Protein AF-A0A958Y5N1-F1 (afdb_monomer_lite)

Radius of gyration: 23.82 Å; chains: 1; bounding box: 57×28×79 Å

Sequence (155 aa):
MRNLILTVAVVGALLGLAAVQYHFLRIAIQLEKVRFDKEARQALQAVVEQVEHDPVLGQQLSLLQGLRTGAPANPANDRALALADTVTRLIDNTLAAEGLSLNYAFAIKEGLLLYPVVSGPGFRPEEEEAYRTYVQLLQGQLRKDCNCDLFFYLQ

Secondary structure (DSSP, 8-state):
-HHHHHHHHHHHHHHHHHHHHHHHHHHHHHHHHHHHHHHHHHHHHHHHHHHHH-HHHHHHHHHHHHHHTT--SSSHHHHHHHHHHHHHHHHHHHHHHTT----EEEEEEETT-SSEEEE-TT--GGGGGGGGGGEEE--SHHHHHH-EEEEEEE-

pLDDT: mean 73.51, std 11.76, range [41.97, 90.62]

Structure (mmCIF, N/CA/C/O backbone):
data_AF-A0A958Y5N1-F1
#
_entry.id   AF-A0A958Y5N1-F1
#
loop_
_atom_site.group_PDB
_atom_site.id
_atom_site.type_symbol
_atom_site.label_atom_id
_atom_site.label_alt_id
_atom_site.label_comp_id
_atom_site.label_asym_id
_atom_site.label_entity_id
_atom_site.label_seq_id
_atom_site.pdbx_PDB_ins_code
_atom_site.Cartn_x
_atom_site.Cartn_y
_atom_site.Cartn_z
_atom_site.occupancy
_atom_site.B_iso_or_equiv
_atom_site.auth_seq_id
_atom_site.auth_comp_id
_atom_site.auth_asym_id
_atom_site.auth_atom_id
_atom_site.pdbx_PDB_model_num
ATOM 1 N N . MET A 1 1 ? -41.059 7.141 49.039 1.00 60.81 1 MET A N 1
ATOM 2 C CA . MET A 1 1 ? -39.798 7.882 48.786 1.00 60.81 1 MET A CA 1
ATOM 3 C C . MET A 1 1 ? -38.554 6.990 48.814 1.00 60.81 1 MET A C 1
ATOM 5 O O . MET A 1 1 ? -37.774 7.072 47.878 1.00 60.81 1 MET A O 1
ATOM 9 N N . ARG A 1 2 ? -38.376 6.093 49.801 1.00 70.06 2 ARG A N 1
ATOM 10 C CA . ARG A 1 2 ? -37.165 5.247 49.944 1.00 70.06 2 ARG A CA 1
ATOM 11 C C . ARG A 1 2 ? -36.819 4.373 48.723 1.00 70.06 2 ARG A C 1
ATOM 13 O O . ARG A 1 2 ? -35.655 4.294 48.355 1.00 70.06 2 ARG A O 1
ATOM 20 N N . ASN A 1 3 ? -37.815 3.783 48.059 1.00 75.25 3 ASN A N 1
ATOM 21 C CA . ASN A 1 3 ? -37.568 2.954 46.871 1.00 75.25 3 ASN A CA 1
ATOM 22 C C . ASN A 1 3 ? -37.085 3.769 45.665 1.00 75.25 3 ASN A C 1
ATOM 24 O O . ASN A 1 3 ? -36.264 3.272 44.912 1.00 75.25 3 ASN A O 1
ATOM 28 N N . LEU A 1 4 ? -37.531 5.021 45.520 1.00 78.94 4 LEU A N 1
ATOM 29 C CA . LEU A 1 4 ? -37.208 5.872 44.371 1.00 78.94 4 LEU A CA 1
ATOM 30 C C . LEU A 1 4 ? -35.739 6.328 44.402 1.00 78.94 4 LEU A C 1
ATOM 32 O O . LEU A 1 4 ? -35.075 6.355 43.373 1.00 78.94 4 LEU A O 1
ATOM 36 N N . ILE A 1 5 ? -35.209 6.588 45.601 1.00 82.19 5 ILE A N 1
ATOM 37 C CA . ILE A 1 5 ? -33.790 6.914 45.822 1.00 82.19 5 ILE A CA 1
ATOM 38 C C . ILE A 1 5 ? -32.898 5.719 45.451 1.00 82.19 5 ILE A C 1
ATOM 40 O O . ILE A 1 5 ? -31.885 5.889 44.778 1.00 82.19 5 ILE A O 1
ATOM 44 N N . LEU A 1 6 ? -33.306 4.503 45.832 1.00 84.12 6 LEU A N 1
ATOM 45 C CA . LEU A 1 6 ? -32.617 3.266 45.454 1.00 84.12 6 LEU A CA 1
ATOM 46 C C . LEU A 1 6 ? -32.631 3.044 43.937 1.00 84.12 6 LEU A C 1
ATOM 48 O O . LEU A 1 6 ? -31.600 2.699 43.369 1.00 84.12 6 LEU A O 1
ATOM 52 N N . THR A 1 7 ? -33.761 3.286 43.264 1.00 85.88 7 THR A N 1
ATOM 53 C CA . THR A 1 7 ? -33.843 3.133 41.803 1.00 85.88 7 THR A CA 1
ATOM 54 C C . THR A 1 7 ? -32.927 4.120 41.084 1.00 85.88 7 THR A C 1
ATOM 56 O O . THR A 1 7 ? -32.190 3.721 40.188 1.00 85.88 7 THR A O 1
ATOM 59 N N . VAL A 1 8 ? -32.914 5.390 41.502 1.00 87.12 8 VAL A N 1
ATOM 60 C CA . VAL A 1 8 ? -32.043 6.419 40.908 1.00 87.12 8 VAL A CA 1
ATOM 61 C C . VAL A 1 8 ? -30.566 6.094 41.132 1.00 87.12 8 VAL A C 1
ATOM 63 O O . VAL A 1 8 ? -29.772 6.236 40.205 1.00 87.12 8 VAL A O 1
ATOM 66 N N . ALA A 1 9 ? -30.194 5.600 42.316 1.00 86.81 9 ALA A N 1
ATOM 67 C CA . ALA A 1 9 ? -28.820 5.188 42.600 1.00 86.81 9 ALA A CA 1
ATOM 68 C C . ALA A 1 9 ? -28.366 4.022 41.703 1.00 86.81 9 ALA A C 1
ATOM 70 O O . ALA A 1 9 ? -27.269 4.063 41.148 1.00 86.81 9 ALA A O 1
ATOM 71 N N . VAL A 1 10 ? -29.223 3.014 41.507 1.00 89.81 10 VAL A N 1
ATOM 72 C CA . VAL A 1 10 ? -28.926 1.864 40.636 1.00 89.81 10 VAL A CA 1
ATOM 73 C C . VAL A 1 10 ? -28.826 2.288 39.170 1.00 89.81 10 VAL A C 1
ATOM 75 O O . VAL A 1 10 ? -27.883 1.901 38.485 1.00 89.81 10 VAL A O 1
ATOM 78 N N . VAL A 1 11 ? -29.752 3.121 38.688 1.00 89.69 11 VAL A N 1
ATOM 79 C CA . VAL A 1 11 ? -29.721 3.634 37.308 1.00 89.69 11 VAL A CA 1
ATOM 80 C C . VAL A 1 11 ? -28.484 4.504 37.075 1.00 89.69 11 VAL A C 1
ATOM 82 O O . VAL A 1 11 ? -27.815 4.348 36.057 1.00 89.69 11 VAL A O 1
ATOM 85 N N . GLY A 1 12 ? -28.130 5.369 38.029 1.00 89.81 12 GLY A N 1
ATOM 86 C CA . GLY A 1 12 ? -26.915 6.182 37.959 1.00 89.81 12 GLY A CA 1
ATOM 87 C C . GLY A 1 12 ? -25.643 5.334 37.911 1.00 89.81 12 GLY A C 1
ATOM 88 O O . GLY A 1 12 ? -24.763 5.596 37.093 1.00 89.81 12 GLY A O 1
ATOM 89 N N . ALA A 1 13 ? -25.570 4.275 38.722 1.00 89.31 13 ALA A N 1
ATOM 90 C CA . ALA A 1 13 ? -24.449 3.337 38.699 1.00 89.31 13 ALA A CA 1
ATOM 91 C C . ALA A 1 13 ? -24.338 2.596 37.353 1.00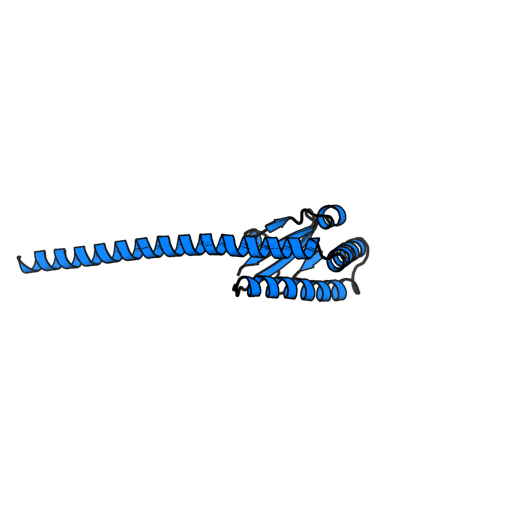 89.31 13 ALA A C 1
ATOM 93 O O . ALA A 1 13 ? -23.241 2.483 36.807 1.00 89.31 13 ALA A O 1
ATOM 94 N N . LEU A 1 14 ? -25.462 2.148 36.781 1.00 90.25 14 LEU A N 1
ATOM 95 C CA . LEU A 1 14 ? -25.494 1.488 35.470 1.00 90.25 14 LEU A CA 1
ATOM 96 C C . LEU A 1 14 ? -25.070 2.429 34.334 1.00 90.25 14 LEU A C 1
ATOM 98 O O . LEU A 1 14 ? -24.278 2.035 33.479 1.00 90.25 14 LEU A O 1
ATOM 102 N N . LEU A 1 15 ? -25.542 3.679 34.342 1.00 89.06 15 LEU A N 1
ATOM 103 C CA . LEU A 1 15 ? -25.142 4.692 33.359 1.00 89.06 15 LEU A CA 1
ATOM 104 C C . LEU A 1 15 ? -23.653 5.043 33.475 1.00 89.06 15 LEU A C 1
ATOM 106 O O . LEU A 1 15 ? -22.975 5.178 32.458 1.00 89.06 15 LEU A O 1
ATOM 110 N N . GLY A 1 16 ? -23.126 5.138 34.700 1.00 87.56 16 GLY A N 1
ATOM 111 C CA . GLY A 1 16 ? -21.696 5.333 34.939 1.00 87.56 16 GLY A CA 1
ATOM 112 C C . GLY A 1 16 ? -20.855 4.178 34.390 1.00 87.56 16 GLY A C 1
ATOM 113 O O . GLY A 1 16 ? -19.854 4.411 33.712 1.00 87.56 16 GLY A O 1
ATOM 114 N N . LEU A 1 17 ? -21.295 2.935 34.605 1.00 90.19 17 LEU A N 1
ATOM 115 C CA . LEU A 1 17 ? -20.624 1.751 34.068 1.00 90.19 17 LEU A CA 1
ATOM 116 C C . LEU A 1 17 ? -20.628 1.746 32.529 1.00 90.19 17 LEU A C 1
ATOM 118 O O . LEU A 1 17 ? -19.596 1.488 31.912 1.00 90.19 17 LEU A O 1
ATOM 122 N N . ALA A 1 18 ? -21.764 2.088 31.913 1.00 88.69 18 ALA A N 1
ATOM 123 C CA . ALA A 1 18 ? -21.894 2.189 30.461 1.00 88.69 18 ALA A CA 1
ATOM 124 C C . ALA A 1 18 ? -20.973 3.271 29.870 1.00 88.69 18 ALA A C 1
ATOM 126 O O . ALA A 1 18 ? -20.329 3.043 28.846 1.00 88.69 18 ALA A O 1
ATOM 127 N N . ALA A 1 19 ? -20.847 4.425 30.533 1.00 88.88 19 ALA A N 1
ATOM 128 C CA . ALA A 1 19 ? -19.945 5.493 30.104 1.00 88.88 19 ALA A CA 1
ATOM 129 C C . ALA A 1 19 ? -18.470 5.056 30.138 1.00 88.88 19 ALA A C 1
ATOM 131 O O . ALA A 1 19 ? -17.715 5.344 29.207 1.00 88.88 19 ALA A O 1
ATOM 132 N N . VAL A 1 20 ? -18.067 4.318 31.177 1.00 88.88 20 VAL A N 1
ATOM 133 C CA . VAL A 1 20 ? -16.708 3.769 31.295 1.00 88.88 20 VAL A CA 1
ATOM 134 C C . VAL A 1 20 ? -16.441 2.730 30.204 1.00 88.88 20 VAL A C 1
ATOM 136 O O . VAL A 1 20 ? -15.417 2.811 29.527 1.00 88.88 20 VAL A O 1
ATOM 139 N N . GLN A 1 21 ? -17.374 1.802 29.971 1.00 87.88 21 GLN A N 1
ATOM 140 C CA . GLN A 1 21 ? -17.262 0.814 28.891 1.00 87.88 21 GLN A CA 1
ATOM 141 C C . GLN A 1 21 ? -17.142 1.481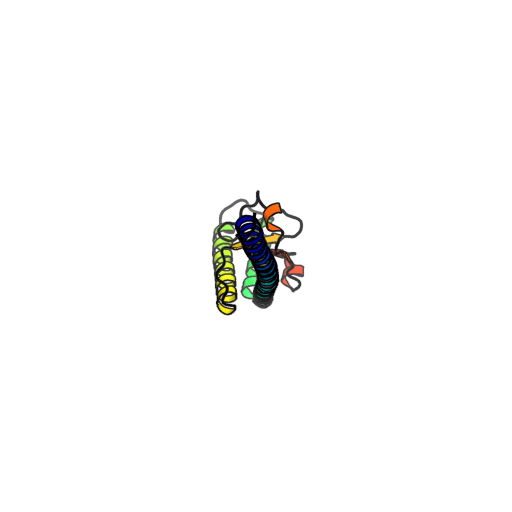 27.515 1.00 87.88 21 GLN A C 1
ATOM 143 O O . GLN A 1 21 ? -16.279 1.107 26.722 1.00 87.88 21 GLN A O 1
ATOM 148 N N . TYR A 1 22 ? -17.945 2.517 27.253 1.00 90.62 22 TYR A N 1
ATOM 149 C CA . TYR A 1 22 ? -17.864 3.296 26.019 1.00 90.62 22 TYR A CA 1
ATOM 150 C C . TYR A 1 22 ? -16.505 3.989 25.857 1.00 90.62 22 TYR A C 1
ATOM 152 O O . TYR A 1 22 ? -15.931 4.004 24.766 1.00 90.62 22 TYR A O 1
ATOM 160 N N . HIS A 1 23 ? -15.957 4.539 26.942 1.00 87.06 23 HIS A N 1
ATOM 161 C CA . HIS A 1 23 ? -14.654 5.193 26.908 1.00 87.06 23 HIS A CA 1
ATOM 162 C C . HIS A 1 23 ? -13.522 4.208 26.586 1.00 87.06 23 HIS A C 1
ATOM 164 O O . HIS A 1 23 ? -12.698 4.490 25.715 1.00 87.06 23 HIS A O 1
ATOM 170 N N . PHE A 1 24 ? -13.524 3.031 27.218 1.00 89.38 24 PHE A N 1
ATOM 171 C CA . PHE A 1 24 ? -12.555 1.975 26.919 1.00 89.38 24 PHE A CA 1
ATOM 172 C C . PHE A 1 24 ? -12.670 1.469 25.483 1.00 89.38 24 PHE A C 1
ATOM 174 O O . PHE A 1 24 ? -11.646 1.327 24.819 1.00 89.38 24 PHE A O 1
ATOM 181 N N . LEU A 1 25 ? -13.891 1.268 24.977 1.00 86.19 25 LEU A N 1
ATOM 182 C CA . LEU A 1 25 ? -14.114 0.870 23.587 1.00 86.19 25 LEU A CA 1
ATOM 183 C C . LEU A 1 25 ? -13.511 1.892 22.616 1.00 86.19 25 LEU A C 1
ATOM 185 O O . LEU A 1 25 ? -12.813 1.527 21.674 1.00 86.19 25 LEU A O 1
ATOM 189 N N . ARG A 1 26 ? -13.724 3.185 22.875 1.00 87.19 26 ARG A N 1
ATOM 190 C CA . ARG A 1 26 ? -13.180 4.255 22.035 1.00 87.19 26 ARG A CA 1
ATOM 191 C C . ARG A 1 26 ? -11.651 4.261 22.026 1.00 87.19 26 ARG A C 1
ATOM 193 O O . ARG A 1 26 ? -11.061 4.423 20.961 1.00 87.19 26 ARG A O 1
ATOM 200 N N . ILE A 1 27 ? -11.018 4.090 23.187 1.00 84.31 27 ILE A N 1
ATOM 201 C CA . ILE A 1 27 ? -9.553 4.027 23.294 1.00 84.31 27 ILE A CA 1
ATOM 202 C C . ILE A 1 27 ? -9.015 2.781 22.582 1.00 84.31 27 ILE A C 1
ATOM 204 O O . ILE A 1 27 ? -8.043 2.886 21.838 1.00 84.31 27 ILE A O 1
ATOM 208 N N . ALA A 1 28 ? -9.659 1.625 22.764 1.00 78.31 28 ALA A N 1
ATOM 209 C CA . ALA A 1 28 ? -9.270 0.379 22.111 1.00 78.31 28 ALA A CA 1
ATOM 210 C C . ALA A 1 28 ? -9.306 0.509 20.581 1.00 78.31 28 ALA A C 1
ATOM 212 O O . ALA A 1 28 ? -8.307 0.219 19.932 1.00 78.31 28 ALA A O 1
ATOM 213 N N . ILE A 1 29 ? -10.393 1.057 20.024 1.00 80.00 29 ILE A N 1
ATOM 214 C CA . ILE A 1 29 ? -10.524 1.308 18.578 1.00 80.00 29 ILE A CA 1
ATOM 215 C C . ILE A 1 29 ? -9.425 2.253 18.077 1.00 80.00 29 ILE A C 1
ATOM 217 O O . ILE A 1 29 ? -8.854 2.044 17.009 1.00 80.00 29 ILE A O 1
ATOM 221 N N . GLN A 1 30 ? -9.109 3.309 18.833 1.00 81.00 30 GLN A N 1
ATOM 222 C CA . GLN A 1 30 ? -8.048 4.240 18.446 1.00 81.00 30 GLN A CA 1
ATOM 223 C C . GLN A 1 30 ? -6.671 3.570 18.442 1.00 81.00 30 GLN A C 1
ATOM 225 O O . GLN A 1 30 ? -5.906 3.772 17.504 1.00 81.00 30 GLN A O 1
ATOM 230 N N . LEU A 1 31 ? -6.362 2.770 19.463 1.00 81.38 31 LEU A N 1
ATOM 231 C CA . LEU A 1 31 ? -5.100 2.035 19.553 1.00 81.38 31 LEU A CA 1
ATOM 232 C C . LEU A 1 31 ? -4.965 0.994 18.443 1.00 81.38 31 LEU A C 1
ATOM 234 O O . LEU A 1 31 ? -3.903 0.893 17.833 1.00 81.38 31 LEU A O 1
ATOM 238 N N . GLU A 1 32 ? -6.037 0.257 18.163 1.00 78.75 32 GLU A N 1
ATOM 239 C CA . GLU A 1 32 ? -6.087 -0.722 17.080 1.00 78.75 32 GLU A CA 1
ATOM 240 C C . GLU A 1 32 ? -5.870 -0.049 15.726 1.00 78.75 32 GLU A C 1
ATOM 242 O O . GLU A 1 32 ? -5.031 -0.501 14.953 1.00 78.75 32 GLU A O 1
ATOM 247 N N . LYS A 1 33 ? -6.504 1.107 15.491 1.00 80.31 33 LYS A N 1
ATOM 248 C CA . LYS A 1 33 ? -6.268 1.906 14.286 1.00 80.31 33 LYS A CA 1
ATOM 249 C C . LYS A 1 33 ? -4.810 2.348 14.156 1.00 80.31 33 LYS A C 1
ATOM 251 O O . LYS A 1 33 ? -4.231 2.197 13.089 1.00 80.31 33 LYS A O 1
ATOM 256 N N . VAL A 1 34 ? -4.198 2.875 15.220 1.00 79.69 34 VAL A N 1
ATOM 257 C CA . VAL A 1 34 ? -2.789 3.312 15.170 1.00 79.69 34 VAL A CA 1
ATOM 258 C C . VAL A 1 34 ? -1.850 2.136 14.907 1.00 79.69 34 VAL A C 1
ATOM 260 O O . VAL A 1 34 ? -0.887 2.267 14.151 1.00 79.69 34 VAL A O 1
ATOM 263 N N . ARG A 1 35 ? -2.117 0.987 15.532 1.00 82.75 35 ARG A N 1
ATOM 264 C CA . ARG A 1 35 ? -1.345 -0.234 15.308 1.00 82.75 35 ARG A CA 1
ATOM 265 C C . ARG A 1 35 ? -1.469 -0.697 13.857 1.00 82.75 35 ARG A C 1
ATOM 267 O O . ARG A 1 35 ? -0.448 -0.920 13.217 1.00 82.75 35 ARG A O 1
ATOM 274 N N . PHE A 1 36 ? -2.692 -0.759 13.347 1.00 79.75 36 PHE A N 1
ATOM 275 C CA . PHE A 1 36 ? -2.980 -1.124 11.969 1.00 79.75 36 PHE A CA 1
ATOM 276 C C . PHE A 1 36 ? -2.309 -0.174 10.968 1.00 79.75 36 PHE A C 1
ATOM 278 O O . PHE A 1 36 ? -1.634 -0.620 10.047 1.00 79.75 36 PHE A O 1
ATOM 285 N N . ASP A 1 37 ? -2.401 1.141 11.194 1.00 77.88 37 ASP A N 1
ATOM 286 C CA . ASP A 1 37 ? -1.750 2.156 10.357 1.00 77.88 37 ASP A CA 1
ATOM 287 C C . ASP A 1 37 ? -0.230 1.962 10.302 1.00 77.88 37 ASP A C 1
ATOM 289 O O . ASP A 1 37 ? 0.400 2.212 9.272 1.00 77.88 37 ASP A O 1
ATOM 293 N N . LYS A 1 38 ? 0.374 1.530 11.412 1.00 81.38 38 LYS A N 1
ATOM 294 C CA . LYS A 1 38 ? 1.803 1.235 11.475 1.00 81.38 38 LYS A CA 1
ATOM 295 C C . LYS A 1 38 ? 2.148 -0.031 10.691 1.00 81.38 38 LYS A C 1
ATOM 297 O O . LYS A 1 38 ? 3.081 0.017 9.895 1.00 81.38 38 LYS A O 1
ATOM 302 N N . GLU A 1 39 ? 1.408 -1.117 10.898 1.00 80.81 39 GLU A N 1
ATOM 303 C CA . GLU A 1 39 ? 1.610 -2.398 10.204 1.00 80.81 39 GLU A CA 1
ATOM 304 C C . GLU A 1 39 ? 1.429 -2.225 8.682 1.00 80.81 39 GLU A C 1
ATOM 306 O O . GLU A 1 39 ? 2.299 -2.615 7.907 1.00 80.81 39 GLU A O 1
ATOM 311 N N . ALA A 1 40 ? 0.389 -1.506 8.245 1.00 77.62 40 ALA A N 1
ATOM 312 C CA . ALA A 1 40 ? 0.151 -1.196 6.834 1.00 77.62 40 ALA A CA 1
ATOM 313 C C . ALA A 1 40 ? 1.288 -0.369 6.204 1.00 77.62 40 ALA A C 1
ATOM 315 O O . ALA A 1 40 ? 1.723 -0.651 5.088 1.00 77.62 40 ALA A O 1
ATOM 316 N N . ARG A 1 41 ? 1.817 0.635 6.919 1.00 78.69 41 ARG A N 1
ATOM 317 C CA . ARG A 1 41 ? 2.970 1.426 6.445 1.00 78.69 41 ARG A CA 1
ATOM 318 C C . ARG A 1 41 ? 4.247 0.596 6.348 1.00 78.69 41 ARG A C 1
ATOM 320 O O . ARG A 1 41 ? 5.038 0.821 5.439 1.00 78.69 41 ARG A O 1
ATOM 327 N N . GLN A 1 42 ? 4.462 -0.335 7.274 1.00 83.12 42 GLN A N 1
ATOM 328 C CA . GLN A 1 42 ? 5.619 -1.232 7.240 1.00 83.12 42 GLN A CA 1
ATOM 329 C C . GLN A 1 42 ? 5.528 -2.205 6.063 1.00 83.12 42 GLN A C 1
ATOM 331 O O . GLN A 1 42 ? 6.499 -2.337 5.321 1.00 83.12 42 GLN A O 1
ATOM 336 N N . ALA A 1 43 ? 4.352 -2.793 5.835 1.00 79.44 43 ALA A N 1
ATOM 337 C CA . ALA A 1 43 ? 4.106 -3.639 4.674 1.00 79.44 43 ALA A CA 1
ATOM 338 C C . ALA A 1 43 ? 4.329 -2.872 3.360 1.00 79.44 43 ALA A C 1
ATOM 340 O O . ALA A 1 43 ? 5.006 -3.369 2.462 1.00 79.44 43 ALA A O 1
ATOM 341 N N . LEU A 1 44 ? 3.843 -1.628 3.265 1.00 78.31 44 LEU A N 1
ATOM 342 C CA . LEU A 1 44 ? 4.069 -0.782 2.091 1.00 78.31 44 LEU A CA 1
ATOM 343 C C . LEU A 1 44 ? 5.556 -0.496 1.864 1.00 78.31 44 LEU A C 1
ATOM 345 O O . LEU A 1 44 ? 6.039 -0.566 0.735 1.00 78.31 44 LEU A O 1
ATOM 349 N N . GLN A 1 45 ? 6.294 -0.223 2.936 1.00 81.12 45 GLN A N 1
ATOM 350 C CA . GLN A 1 45 ? 7.726 0.016 2.843 1.00 81.12 45 GLN A CA 1
ATOM 351 C C . GLN A 1 45 ? 8.481 -1.231 2.368 1.00 81.12 45 GLN A C 1
ATOM 353 O O . GLN A 1 45 ? 9.385 -1.102 1.547 1.00 81.12 45 GLN A O 1
ATOM 358 N N . ALA A 1 46 ? 8.079 -2.422 2.816 1.00 83.00 46 ALA A N 1
ATOM 359 C CA . ALA A 1 46 ? 8.646 -3.685 2.352 1.00 83.00 46 ALA A CA 1
ATOM 360 C C . ALA A 1 46 ? 8.335 -3.951 0.868 1.00 83.00 46 ALA A C 1
ATOM 362 O O . ALA A 1 46 ? 9.217 -4.380 0.126 1.00 83.00 46 ALA A O 1
ATOM 363 N N . VAL A 1 47 ? 7.115 -3.643 0.410 1.00 80.06 47 VAL A N 1
ATOM 364 C CA . VAL A 1 47 ? 6.744 -3.703 -1.017 1.00 80.06 47 VAL A CA 1
ATOM 365 C C . VAL A 1 47 ? 7.633 -2.772 -1.841 1.00 80.06 47 VAL A C 1
ATOM 367 O O . VAL A 1 47 ? 8.194 -3.192 -2.850 1.00 80.06 47 VAL A O 1
ATOM 370 N N . VAL A 1 48 ? 7.790 -1.520 -1.402 1.00 79.00 48 VAL A N 1
ATOM 371 C CA . VAL A 1 48 ? 8.660 -0.533 -2.059 1.00 79.00 48 VAL A CA 1
ATOM 372 C C . VAL A 1 48 ? 10.093 -1.046 -2.139 1.00 79.00 48 VAL A C 1
ATOM 374 O O . VAL A 1 48 ? 10.687 -1.030 -3.213 1.00 79.00 48 VAL A O 1
ATOM 377 N N . GLU A 1 49 ? 10.631 -1.555 -1.034 1.00 82.06 49 GLU A N 1
ATOM 378 C CA . GLU A 1 49 ? 11.991 -2.082 -0.987 1.00 82.06 49 GLU A CA 1
ATOM 379 C C . GLU A 1 49 ? 12.181 -3.254 -1.959 1.00 82.06 49 GLU A C 1
ATOM 381 O O . GLU A 1 49 ? 13.165 -3.276 -2.696 1.00 82.06 49 GLU A O 1
ATOM 386 N N . GLN A 1 50 ? 11.229 -4.188 -2.032 1.00 80.81 50 GLN A N 1
ATOM 387 C CA . GLN A 1 50 ? 11.291 -5.304 -2.980 1.00 80.81 50 GLN A CA 1
ATOM 388 C C . GLN A 1 50 ? 11.208 -4.837 -4.438 1.00 80.81 50 GLN A C 1
ATOM 390 O O . GLN A 1 50 ? 11.970 -5.318 -5.273 1.00 80.81 50 GLN A O 1
ATOM 395 N N . VAL A 1 51 ? 10.330 -3.877 -4.746 1.00 77.69 51 VAL A N 1
ATOM 396 C CA . VAL A 1 51 ? 10.206 -3.302 -6.097 1.00 77.69 51 VAL A CA 1
ATOM 397 C C . VAL A 1 51 ? 11.488 -2.570 -6.509 1.00 77.69 51 VAL A C 1
ATOM 399 O O . VAL A 1 51 ? 11.886 -2.643 -7.668 1.00 77.69 51 VAL A O 1
ATOM 402 N N . GLU A 1 52 ? 12.158 -1.889 -5.579 1.00 75.25 52 GLU A N 1
ATOM 403 C CA . GLU A 1 52 ? 13.415 -1.181 -5.850 1.00 75.25 52 GLU A CA 1
ATOM 404 C C . GLU A 1 52 ? 14.629 -2.096 -5.995 1.00 75.25 52 GLU A C 1
ATOM 406 O O . GLU A 1 52 ? 15.545 -1.772 -6.754 1.00 75.25 52 GLU A O 1
ATOM 411 N N . HIS A 1 53 ? 14.652 -3.216 -5.273 1.00 80.31 53 HIS A N 1
ATOM 412 C CA . HIS A 1 53 ? 15.753 -4.176 -5.324 1.00 80.31 53 HIS A CA 1
ATOM 413 C C . HIS A 1 53 ? 15.601 -5.212 -6.443 1.00 80.31 53 HIS A C 1
ATOM 415 O O . HIS A 1 53 ? 16.578 -5.893 -6.756 1.00 80.31 53 HIS A O 1
ATOM 421 N N . ASP A 1 54 ? 14.422 -5.332 -7.061 1.00 79.62 54 ASP A N 1
ATOM 422 C CA . ASP A 1 54 ? 14.203 -6.212 -8.205 1.00 79.62 54 ASP A CA 1
ATOM 423 C C . ASP A 1 54 ? 14.626 -5.520 -9.522 1.00 79.62 54 ASP A C 1
ATOM 425 O O . ASP A 1 54 ? 13.936 -4.620 -10.022 1.00 79.62 54 ASP A O 1
ATOM 429 N N . PRO A 1 55 ? 15.745 -5.946 -10.143 1.00 73.81 55 PRO A N 1
ATOM 430 C CA . PRO A 1 55 ? 16.233 -5.334 -11.375 1.00 73.81 55 PRO A CA 1
ATOM 431 C C . PRO A 1 55 ? 15.295 -5.572 -12.569 1.00 73.81 55 PRO A C 1
ATOM 433 O O . PRO A 1 55 ? 15.296 -4.779 -13.512 1.00 73.81 55 PRO A O 1
ATOM 436 N N . VAL A 1 56 ? 14.490 -6.640 -12.548 1.00 80.94 56 VAL A N 1
ATOM 437 C CA . VAL A 1 56 ? 13.549 -6.986 -13.620 1.00 80.94 56 VAL A CA 1
ATOM 438 C C . VAL A 1 56 ? 12.332 -6.071 -13.563 1.00 80.94 56 VAL A C 1
ATOM 440 O O . VAL A 1 56 ? 11.954 -5.504 -14.591 1.00 80.94 56 VAL A O 1
ATOM 443 N N . LEU A 1 57 ? 11.751 -5.878 -12.374 1.00 77.94 57 LEU A N 1
ATOM 444 C CA . LEU A 1 57 ? 10.640 -4.939 -12.179 1.00 77.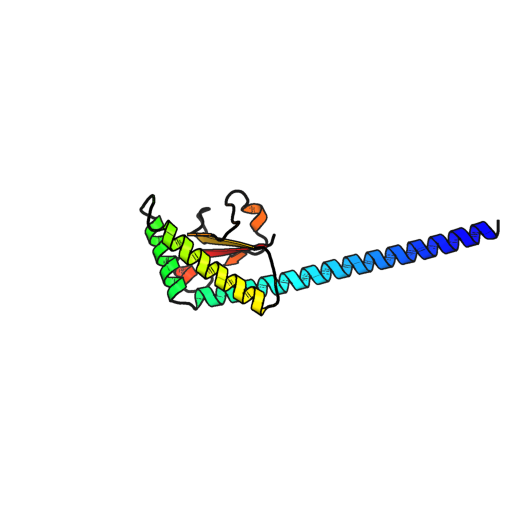94 57 LEU A CA 1
ATOM 445 C C . LEU A 1 57 ? 11.068 -3.509 -12.506 1.00 77.94 57 LEU A C 1
ATOM 447 O O . LEU A 1 57 ? 10.362 -2.809 -13.236 1.00 77.94 57 LEU A O 1
ATOM 451 N N . GLY A 1 58 ? 12.259 -3.113 -12.047 1.00 73.88 58 GLY A N 1
ATOM 452 C CA . GLY A 1 58 ? 12.829 -1.808 -12.353 1.00 73.88 58 GLY A CA 1
ATOM 453 C C . GLY A 1 58 ? 12.944 -1.550 -13.857 1.00 73.88 58 GLY A C 1
ATOM 454 O O . GLY A 1 58 ? 12.466 -0.537 -14.367 1.00 73.88 58 GLY A O 1
ATOM 455 N N . GLN A 1 59 ? 13.505 -2.507 -14.600 1.00 75.81 59 GLN A N 1
ATOM 456 C CA . GLN A 1 59 ? 13.662 -2.388 -16.049 1.00 75.81 59 GLN A CA 1
ATOM 457 C C . GLN A 1 59 ? 12.315 -2.367 -16.790 1.00 75.81 59 GLN A C 1
ATOM 459 O O . GLN A 1 59 ? 12.152 -1.610 -17.748 1.00 75.81 59 GLN A O 1
ATOM 464 N N . GLN A 1 60 ? 11.339 -3.176 -16.364 1.00 78.56 60 GLN A N 1
ATOM 465 C CA . GLN A 1 60 ? 10.008 -3.216 -16.980 1.00 78.56 60 GLN A CA 1
ATOM 466 C C . GLN A 1 60 ? 9.232 -1.909 -16.780 1.00 78.56 60 GLN A C 1
ATOM 468 O O . GLN A 1 60 ? 8.597 -1.435 -17.727 1.00 78.56 60 GLN A O 1
ATOM 473 N N . LEU A 1 61 ? 9.326 -1.300 -15.594 1.00 75.56 61 LEU A N 1
ATOM 474 C CA . LEU A 1 61 ? 8.737 0.009 -15.305 1.00 75.56 61 LEU A CA 1
ATOM 475 C C . LEU A 1 61 ? 9.340 1.104 -16.195 1.00 75.56 61 LEU A C 1
ATOM 477 O O . LEU A 1 61 ? 8.594 1.831 -16.855 1.00 75.56 61 LEU A O 1
ATOM 481 N N . SER A 1 62 ? 10.671 1.163 -16.300 1.00 74.12 62 SER A N 1
ATOM 482 C CA . SER A 1 62 ? 11.362 2.139 -17.156 1.00 74.12 62 SER A CA 1
ATOM 483 C C . SER A 1 62 ? 11.025 1.958 -18.643 1.00 74.12 62 SER A C 1
ATOM 485 O O . SER A 1 62 ? 10.838 2.932 -19.374 1.00 74.12 62 SER A O 1
ATOM 487 N N . LEU A 1 63 ? 10.885 0.710 -19.111 1.00 76.44 63 LEU A N 1
ATOM 488 C CA . LEU A 1 63 ? 10.468 0.416 -20.487 1.00 76.44 63 LEU A CA 1
ATOM 489 C C . LEU A 1 63 ? 9.034 0.881 -20.770 1.00 76.44 63 LEU A C 1
ATOM 491 O O . LEU A 1 63 ? 8.774 1.451 -21.829 1.00 76.44 63 LEU A O 1
ATOM 495 N N . LEU A 1 64 ? 8.098 0.644 -19.849 1.00 74.31 64 LEU A N 1
ATOM 496 C CA . LEU A 1 64 ? 6.706 1.071 -20.009 1.00 74.31 64 LEU A CA 1
ATOM 497 C C . LEU A 1 64 ? 6.562 2.592 -20.008 1.00 74.31 64 LEU A C 1
ATOM 499 O O . LEU A 1 64 ? 5.782 3.125 -20.798 1.00 74.31 64 LEU A O 1
ATOM 503 N N . GLN A 1 65 ? 7.349 3.290 -19.191 1.00 69.62 65 GLN A N 1
ATOM 504 C CA . GLN A 1 65 ? 7.406 4.748 -19.216 1.00 69.62 65 GLN A CA 1
ATOM 505 C C . GLN A 1 65 ? 7.899 5.262 -20.578 1.00 69.62 65 GLN A C 1
ATOM 507 O O . GLN A 1 65 ? 7.236 6.096 -21.198 1.00 69.62 65 GLN A O 1
ATOM 512 N N . GLY A 1 66 ? 9.009 4.714 -21.090 1.00 66.19 66 GLY A N 1
ATOM 513 C CA . GLY A 1 66 ? 9.584 5.110 -22.381 1.00 66.19 66 GLY A CA 1
ATOM 514 C C . GLY A 1 66 ? 8.684 4.827 -23.592 1.00 66.19 66 GLY A C 1
ATOM 515 O O . GLY A 1 66 ? 8.798 5.494 -24.615 1.00 66.19 66 GLY A O 1
ATOM 516 N N . LEU A 1 67 ? 7.763 3.865 -23.487 1.00 66.31 67 LEU A N 1
ATOM 517 C CA . LEU A 1 67 ? 6.780 3.564 -24.535 1.00 66.31 67 LEU A CA 1
ATOM 518 C C . LEU A 1 67 ? 5.579 4.522 -24.523 1.00 66.31 67 LEU A C 1
ATOM 520 O O . LEU A 1 67 ? 4.914 4.694 -25.548 1.00 66.31 67 LEU A O 1
ATOM 524 N N . ARG A 1 68 ? 5.288 5.160 -23.385 1.00 62.75 68 ARG A N 1
ATOM 525 C CA . ARG A 1 68 ? 4.111 6.023 -23.225 1.00 62.75 68 ARG A CA 1
ATOM 526 C C . ARG A 1 68 ? 4.302 7.421 -23.809 1.00 62.75 68 ARG A C 1
ATOM 528 O O . ARG A 1 68 ? 3.327 8.050 -24.206 1.00 62.75 68 ARG A O 1
ATOM 535 N N . THR A 1 69 ? 5.545 7.880 -23.931 1.00 54.75 69 THR A N 1
ATOM 536 C CA . THR A 1 69 ? 5.900 9.166 -24.550 1.00 54.75 69 THR A CA 1
ATOM 537 C C . THR A 1 69 ? 5.713 9.198 -26.074 1.00 54.75 69 THR A C 1
ATOM 539 O O . THR A 1 69 ? 5.970 10.239 -26.675 1.00 54.75 69 THR A O 1
ATOM 542 N N . GLY A 1 70 ? 5.232 8.122 -26.720 1.00 45.81 70 GLY A N 1
ATOM 543 C CA . GLY A 1 70 ? 5.186 8.077 -28.187 1.00 45.81 70 GLY A CA 1
ATOM 544 C C . GLY A 1 70 ? 4.126 7.231 -28.899 1.00 45.81 70 GLY A C 1
ATOM 545 O O . GLY A 1 70 ? 4.158 7.230 -30.127 1.00 45.81 70 GLY A O 1
ATOM 546 N N . ALA A 1 71 ? 3.195 6.524 -28.242 1.00 41.97 71 ALA A N 1
ATOM 547 C CA . ALA A 1 71 ? 2.245 5.690 -28.997 1.00 41.97 71 ALA A CA 1
ATOM 548 C C . ALA A 1 71 ? 0.857 5.527 -28.347 1.00 41.97 71 ALA A C 1
ATOM 550 O O . ALA A 1 71 ? 0.761 5.058 -27.209 1.00 41.97 71 ALA A O 1
ATOM 551 N N . PRO A 1 72 ? -0.237 5.820 -29.079 1.00 47.25 72 PRO A N 1
ATOM 552 C CA . PRO A 1 72 ? -1.573 5.418 -28.685 1.00 47.25 72 PRO A CA 1
ATOM 553 C C . PRO A 1 72 ? -1.807 3.960 -29.112 1.00 47.25 72 PRO A C 1
ATOM 555 O O . PRO A 1 72 ? -1.845 3.644 -30.296 1.00 47.25 72 PRO A O 1
ATOM 558 N N . ALA A 1 73 ? -2.005 3.105 -28.110 1.00 50.72 73 ALA A N 1
ATOM 559 C CA . ALA A 1 73 ? -2.531 1.742 -28.186 1.00 50.72 73 ALA A CA 1
ATOM 560 C C . ALA A 1 73 ? -1.612 0.615 -28.728 1.00 50.72 73 ALA A C 1
ATOM 562 O O . ALA A 1 73 ? -1.137 0.625 -29.860 1.00 50.72 73 ALA A O 1
ATOM 563 N N . ASN A 1 74 ? -1.537 -0.451 -27.914 1.00 53.56 74 ASN A N 1
ATOM 564 C CA . ASN A 1 74 ? -1.674 -1.868 -28.313 1.00 53.56 74 ASN A CA 1
ATOM 565 C C . ASN A 1 74 ? -0.503 -2.872 -28.108 1.00 53.56 74 ASN A C 1
ATOM 567 O O . ASN A 1 74 ? -0.631 -4.018 -28.517 1.00 53.56 74 ASN A O 1
ATOM 571 N N . PRO A 1 75 ? 0.620 -2.522 -27.450 1.00 51.78 75 PRO A N 1
ATOM 572 C CA . PRO A 1 75 ? 1.407 -3.546 -26.723 1.00 51.78 75 PRO A CA 1
ATOM 573 C C . PRO A 1 75 ? 1.856 -3.123 -25.313 1.00 51.78 75 PRO A C 1
ATOM 575 O O . PRO A 1 75 ? 2.298 -3.948 -24.513 1.00 51.78 75 PRO A O 1
ATOM 578 N N . ALA A 1 76 ? 1.743 -1.832 -24.994 1.00 61.56 76 ALA A N 1
ATOM 579 C CA . ALA A 1 76 ? 2.038 -1.303 -23.666 1.00 61.56 76 ALA A CA 1
ATOM 580 C C . ALA A 1 76 ? 0.969 -1.707 -22.637 1.00 61.56 76 ALA A C 1
ATOM 582 O O . ALA A 1 76 ? 1.306 -1.901 -21.477 1.00 61.56 76 ALA A O 1
ATOM 583 N N . ASN A 1 77 ? -0.287 -1.904 -23.062 1.00 65.00 77 ASN A N 1
ATOM 584 C CA . ASN A 1 77 ? -1.380 -2.292 -22.165 1.00 65.00 77 ASN A CA 1
ATOM 585 C C . ASN A 1 77 ? -1.222 -3.724 -21.640 1.00 65.00 77 ASN A C 1
ATOM 587 O O . ASN A 1 77 ? -1.317 -3.918 -20.437 1.00 65.00 77 ASN A O 1
ATOM 591 N N . ASP A 1 78 ? -0.910 -4.702 -22.496 1.00 70.19 78 ASP A N 1
ATOM 592 C CA . ASP A 1 78 ? -0.736 -6.099 -22.059 1.00 70.19 78 ASP A CA 1
ATOM 593 C C . ASP A 1 78 ? 0.480 -6.256 -21.137 1.00 70.19 78 ASP A C 1
ATOM 595 O O . ASP A 1 78 ? 0.434 -6.969 -20.136 1.00 70.19 78 ASP A O 1
ATOM 599 N N . ARG A 1 79 ? 1.570 -5.537 -21.438 1.00 73.56 79 ARG A N 1
ATOM 600 C CA . ARG A 1 79 ? 2.761 -5.492 -20.579 1.00 73.56 79 ARG A CA 1
ATOM 601 C C . ARG A 1 79 ? 2.488 -4.779 -19.256 1.00 73.56 79 ARG A C 1
ATOM 603 O O . ARG A 1 79 ? 2.962 -5.243 -18.225 1.00 73.56 79 ARG A O 1
ATOM 610 N N . ALA A 1 80 ? 1.720 -3.691 -19.273 1.00 74.25 80 ALA A N 1
ATOM 611 C CA . ALA A 1 80 ? 1.292 -3.006 -18.058 1.00 74.25 80 ALA A CA 1
ATOM 612 C C . ALA A 1 80 ? 0.359 -3.882 -17.211 1.00 74.25 80 ALA A C 1
ATOM 614 O O . ALA A 1 80 ? 0.485 -3.869 -15.993 1.00 74.25 80 ALA A O 1
ATOM 615 N N . LEU A 1 81 ? -0.515 -4.681 -17.834 1.00 76.19 81 LEU A N 1
ATOM 616 C CA . LEU A 1 81 ? -1.396 -5.625 -17.142 1.00 76.19 81 LEU A CA 1
ATOM 617 C C . LEU A 1 81 ? -0.594 -6.759 -16.484 1.00 76.19 81 LEU A C 1
ATOM 619 O O . LEU A 1 81 ? -0.756 -7.022 -15.299 1.00 76.19 81 LEU A O 1
ATOM 623 N N . ALA A 1 82 ? 0.342 -7.374 -17.214 1.00 81.44 82 ALA A N 1
ATOM 624 C CA . ALA A 1 82 ? 1.208 -8.424 -16.671 1.00 81.44 82 ALA A CA 1
ATOM 625 C C . ALA A 1 82 ? 2.116 -7.914 -15.535 1.00 81.44 82 ALA A C 1
ATOM 627 O O . ALA A 1 82 ? 2.387 -8.624 -14.560 1.00 81.44 82 ALA A O 1
ATOM 628 N N . LEU A 1 83 ? 2.583 -6.667 -15.646 1.00 82.56 83 LEU A N 1
ATOM 629 C CA . LEU A 1 83 ? 3.326 -6.009 -14.579 1.00 82.56 83 LEU A CA 1
ATOM 630 C C . LEU A 1 83 ? 2.419 -5.689 -13.385 1.00 82.56 83 LEU A C 1
ATOM 632 O O . LEU A 1 83 ? 2.822 -5.930 -12.250 1.00 82.56 83 LEU A O 1
ATOM 636 N N . ALA A 1 84 ? 1.186 -5.232 -13.623 1.00 82.88 84 ALA A N 1
ATOM 637 C CA . ALA A 1 84 ? 0.192 -5.033 -12.574 1.00 82.88 84 ALA A CA 1
ATOM 638 C C . ALA A 1 84 ? -0.079 -6.338 -11.814 1.00 82.88 84 ALA A C 1
ATOM 640 O O . ALA A 1 84 ? -0.031 -6.329 -10.590 1.00 82.88 84 ALA A O 1
ATOM 641 N N . ASP A 1 85 ? -0.255 -7.472 -12.494 1.00 85.69 85 ASP A N 1
ATOM 642 C CA . ASP A 1 85 ? -0.441 -8.782 -11.849 1.00 85.69 85 ASP A CA 1
ATOM 643 C C . ASP A 1 85 ? 0.780 -9.213 -11.024 1.00 85.69 85 ASP A C 1
ATOM 645 O O . ASP A 1 85 ? 0.664 -9.893 -10.003 1.00 85.69 85 ASP A O 1
ATOM 649 N N . THR A 1 86 ? 1.982 -8.842 -11.463 1.00 86.38 86 THR A N 1
ATOM 650 C CA . THR A 1 86 ? 3.220 -9.154 -10.736 1.00 86.38 86 THR A CA 1
ATOM 651 C C . THR A 1 86 ? 3.348 -8.302 -9.477 1.00 86.38 86 THR A C 1
ATOM 653 O O . THR A 1 86 ? 3.619 -8.845 -8.408 1.00 86.38 86 THR A O 1
ATOM 656 N N . VAL A 1 87 ? 3.066 -7.000 -9.573 1.00 82.56 87 VAL A N 1
ATOM 657 C CA . VAL A 1 87 ? 3.030 -6.090 -8.419 1.00 82.56 87 VAL A CA 1
ATOM 658 C C . VAL A 1 87 ? 1.906 -6.478 -7.452 1.00 82.56 87 VAL A C 1
ATOM 660 O O . VAL A 1 87 ? 2.143 -6.521 -6.251 1.00 82.56 87 VAL A O 1
ATOM 663 N N . THR A 1 88 ? 0.727 -6.854 -7.957 1.00 86.44 88 THR A N 1
ATOM 664 C CA . THR A 1 88 ? -0.405 -7.352 -7.150 1.00 86.44 88 THR A CA 1
ATOM 665 C C . THR A 1 88 ? 0.020 -8.566 -6.329 1.00 86.44 88 THR A C 1
ATOM 667 O O . THR A 1 88 ? -0.088 -8.555 -5.110 1.00 86.44 88 THR A O 1
ATOM 670 N N . ARG A 1 89 ? 0.621 -9.584 -6.961 1.00 87.62 89 ARG A N 1
ATOM 671 C CA . ARG A 1 89 ? 1.103 -10.777 -6.244 1.00 87.62 89 ARG A CA 1
ATOM 672 C C . ARG A 1 89 ? 2.185 -10.458 -5.214 1.00 87.62 89 ARG A C 1
ATOM 674 O O . ARG A 1 89 ? 2.230 -11.090 -4.164 1.00 87.62 89 ARG A O 1
ATOM 681 N N . LEU A 1 90 ? 3.069 -9.508 -5.511 1.00 85.38 90 LEU A N 1
ATOM 682 C CA . LEU A 1 90 ? 4.104 -9.065 -4.577 1.00 85.38 90 LEU A CA 1
ATOM 683 C C . LEU A 1 90 ? 3.484 -8.396 -3.344 1.00 85.38 90 LEU A C 1
ATOM 685 O O . LEU A 1 90 ? 3.874 -8.699 -2.215 1.00 85.38 90 LEU A O 1
ATOM 689 N N . ILE A 1 91 ? 2.481 -7.544 -3.555 1.00 82.94 91 ILE A N 1
ATOM 690 C CA . ILE A 1 91 ? 1.706 -6.922 -2.484 1.00 82.94 91 ILE A CA 1
ATOM 691 C C . ILE A 1 91 ? 0.964 -7.991 -1.674 1.00 82.94 91 ILE A C 1
ATOM 693 O O . ILE A 1 91 ? 1.125 -8.030 -0.458 1.00 82.94 91 ILE A O 1
ATOM 697 N N . ASP A 1 92 ? 0.229 -8.894 -2.327 1.00 86.75 92 ASP A N 1
ATOM 698 C CA . ASP A 1 92 ? -0.527 -9.968 -1.670 1.00 86.75 92 ASP A CA 1
ATOM 699 C C . ASP A 1 92 ? 0.373 -10.833 -0.783 1.00 86.75 92 ASP A C 1
ATOM 701 O O . ASP A 1 92 ? 0.052 -11.089 0.376 1.00 86.75 92 ASP A O 1
ATOM 705 N N . ASN A 1 93 ? 1.533 -11.246 -1.302 1.00 87.81 93 ASN A N 1
ATOM 706 C CA . ASN A 1 93 ? 2.495 -12.052 -0.555 1.00 87.81 93 ASN A CA 1
ATOM 707 C C . ASN A 1 93 ? 3.075 -11.290 0.643 1.00 87.81 93 ASN A C 1
ATOM 709 O O . ASN A 1 93 ? 3.288 -11.884 1.699 1.00 87.81 93 ASN A O 1
ATOM 713 N N . THR A 1 94 ? 3.321 -9.987 0.492 1.00 84.31 94 THR A N 1
ATOM 714 C CA . THR A 1 94 ? 3.869 -9.148 1.566 1.00 84.31 94 THR A CA 1
ATOM 715 C C . THR A 1 94 ? 2.834 -8.909 2.662 1.00 84.31 94 THR A C 1
ATOM 717 O O . THR A 1 94 ? 3.139 -9.069 3.840 1.00 84.31 94 THR A O 1
ATOM 720 N N . LEU A 1 95 ? 1.586 -8.610 2.292 1.00 82.81 95 LEU A N 1
ATOM 721 C CA . LEU A 1 95 ? 0.479 -8.485 3.241 1.00 82.81 95 LEU A CA 1
ATOM 722 C C . LEU A 1 95 ? 0.226 -9.808 3.971 1.00 82.81 95 LEU A C 1
ATOM 724 O O . LEU A 1 95 ? 0.121 -9.820 5.196 1.00 82.81 95 LEU A O 1
ATOM 728 N N . ALA A 1 96 ? 0.209 -10.929 3.246 1.00 86.31 96 ALA A N 1
ATOM 729 C CA . ALA A 1 96 ? 0.033 -12.251 3.836 1.00 86.31 96 ALA A CA 1
ATOM 730 C C . ALA A 1 96 ? 1.174 -12.624 4.799 1.00 86.31 96 ALA A C 1
ATOM 732 O O . ALA A 1 96 ? 0.911 -13.230 5.838 1.00 86.31 96 ALA A O 1
ATOM 733 N N . ALA A 1 97 ? 2.421 -12.244 4.495 1.00 83.75 97 ALA A N 1
ATOM 734 C CA . ALA A 1 97 ? 3.568 -12.461 5.380 1.00 83.75 97 ALA A CA 1
ATOM 735 C C . ALA A 1 97 ? 3.450 -11.683 6.703 1.00 83.75 97 ALA A C 1
ATOM 737 O O . ALA A 1 97 ? 3.855 -12.191 7.747 1.00 83.75 97 ALA A O 1
ATOM 738 N N . GLU A 1 98 ? 2.837 -10.499 6.669 1.00 80.31 98 GLU A N 1
ATOM 739 C CA . GLU A 1 98 ? 2.517 -9.682 7.849 1.00 80.31 98 GLU A CA 1
ATOM 740 C C . GLU A 1 98 ? 1.189 -10.096 8.524 1.00 80.31 98 GLU A C 1
ATOM 742 O O . GLU A 1 98 ? 0.771 -9.502 9.517 1.00 80.31 98 GLU A O 1
ATOM 747 N N . GLY A 1 99 ? 0.501 -11.126 8.012 1.00 80.38 99 GLY A N 1
ATOM 748 C CA . GLY A 1 99 ? -0.788 -11.592 8.537 1.00 80.38 99 GLY A CA 1
ATOM 749 C C . GLY A 1 99 ? -1.965 -10.650 8.250 1.00 80.38 99 GLY A C 1
ATOM 750 O O . GLY A 1 99 ? -3.005 -1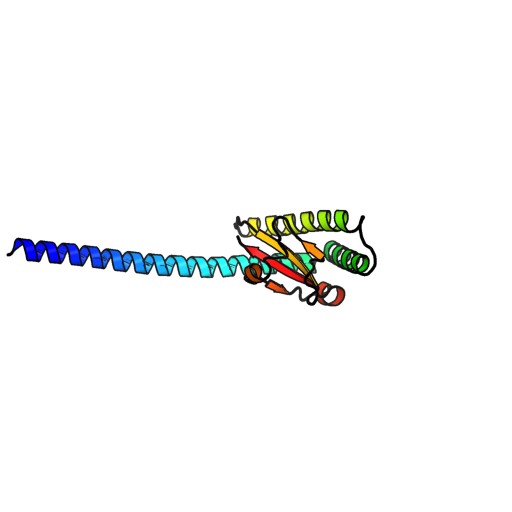0.746 8.903 1.00 80.38 99 GLY A O 1
ATOM 751 N N . LEU A 1 100 ? -1.816 -9.747 7.280 1.00 78.00 100 LEU A N 1
ATOM 752 C CA . LEU A 1 100 ? -2.821 -8.770 6.878 1.00 78.00 100 LEU A CA 1
ATOM 753 C C . LEU A 1 100 ? -3.636 -9.299 5.688 1.00 78.00 100 LEU A C 1
ATOM 755 O O . LEU A 1 100 ? -3.087 -9.700 4.666 1.00 78.00 100 LEU A O 1
ATOM 759 N N . SER A 1 101 ? -4.965 -9.260 5.801 1.00 76.31 101 SER A N 1
ATOM 760 C CA . SER A 1 101 ? -5.899 -9.564 4.707 1.00 76.31 101 SER A CA 1
ATOM 761 C C . SER A 1 101 ? -6.755 -8.335 4.446 1.00 76.31 101 SER A C 1
ATOM 763 O O . SER A 1 101 ? -7.685 -8.060 5.204 1.00 76.31 101 SER A O 1
ATOM 765 N N . LEU A 1 102 ? -6.419 -7.577 3.404 1.00 73.44 102 LEU A N 1
ATOM 766 C CA . LEU A 1 102 ? -6.961 -6.241 3.170 1.00 73.44 102 LEU A CA 1
ATOM 767 C C . LEU A 1 102 ? -7.405 -6.082 1.722 1.00 73.44 102 LEU A C 1
ATOM 769 O O . LEU A 1 102 ? -6.729 -6.558 0.814 1.00 73.44 102 LEU A O 1
ATOM 773 N N . ASN A 1 103 ? -8.517 -5.375 1.512 1.00 73.50 103 ASN A N 1
ATOM 774 C CA . ASN A 1 103 ? -8.868 -4.904 0.181 1.00 73.50 103 ASN A CA 1
ATOM 775 C C . ASN A 1 103 ? -8.020 -3.677 -0.119 1.00 73.50 103 ASN A C 1
ATOM 777 O O . ASN A 1 103 ? -7.975 -2.729 0.672 1.00 73.50 103 ASN A O 1
ATOM 781 N N . TYR A 1 104 ? -7.352 -3.699 -1.265 1.00 74.94 104 TYR A N 1
ATOM 782 C CA . TYR A 1 104 ? -6.510 -2.594 -1.667 1.00 74.94 104 TYR A CA 1
ATOM 783 C C . TYR A 1 104 ? -6.645 -2.269 -3.146 1.00 74.94 104 TYR A C 1
ATOM 785 O O . TYR A 1 104 ? -7.026 -3.101 -3.964 1.00 74.94 104 TYR A O 1
ATOM 793 N N . ALA A 1 105 ? -6.297 -1.032 -3.473 1.00 74.81 105 ALA A N 1
ATOM 794 C CA . ALA A 1 105 ? -6.035 -0.599 -4.834 1.00 74.81 105 ALA A CA 1
ATOM 795 C C . ALA A 1 105 ? -4.636 0.014 -4.873 1.00 74.81 105 ALA A C 1
ATOM 797 O O . ALA A 1 105 ? -4.172 0.564 -3.877 1.00 74.81 105 ALA A O 1
ATOM 798 N N . PHE A 1 106 ? -3.951 -0.058 -6.010 1.00 76.94 106 PHE A N 1
ATOM 799 C CA . PHE A 1 106 ? -2.647 0.583 -6.138 1.00 76.94 106 PHE A CA 1
ATOM 800 C C . PHE A 1 106 ? -2.460 1.246 -7.491 1.00 76.94 106 PHE A C 1
ATOM 802 O O . PHE A 1 106 ? -3.069 0.866 -8.493 1.00 76.94 106 PHE A O 1
ATOM 809 N N . ALA A 1 107 ? -1.568 2.226 -7.513 1.00 75.75 107 ALA A N 1
ATOM 810 C CA . ALA A 1 107 ? -1.093 2.850 -8.731 1.00 75.75 107 ALA A CA 1
ATOM 811 C C . ALA A 1 107 ? 0.388 3.191 -8.597 1.00 75.75 107 ALA A C 1
ATOM 813 O O . ALA A 1 107 ? 0.830 3.658 -7.555 1.00 75.75 107 ALA A O 1
ATOM 814 N N . ILE A 1 108 ? 1.137 2.995 -9.672 1.00 76.12 108 ILE A N 1
ATOM 815 C CA . ILE A 1 108 ? 2.493 3.505 -9.841 1.00 76.12 108 ILE A CA 1
ATOM 816 C C . ILE A 1 108 ? 2.382 4.651 -10.836 1.00 76.12 108 ILE A C 1
ATOM 818 O O . ILE A 1 108 ? 1.974 4.425 -11.978 1.00 76.12 108 ILE A O 1
ATOM 822 N N . LYS A 1 109 ? 2.676 5.882 -10.416 1.00 71.06 109 LYS A N 1
ATOM 823 C CA . LYS A 1 109 ? 2.519 7.088 -11.249 1.00 71.06 109 LYS A CA 1
ATOM 824 C C . LYS A 1 109 ? 3.822 7.853 -11.354 1.00 71.06 109 LYS A C 1
ATOM 826 O O . LYS A 1 109 ? 4.655 7.742 -10.476 1.00 71.06 109 LYS A O 1
ATOM 831 N N . GLU A 1 110 ? 3.963 8.672 -12.382 1.00 68.94 110 GLU A N 1
ATOM 832 C CA . GLU A 1 110 ? 5.064 9.630 -12.486 1.00 68.94 110 GLU A CA 1
ATOM 833 C C . GLU A 1 110 ? 4.649 10.946 -11.812 1.00 68.94 110 GLU A C 1
ATOM 835 O O . GLU A 1 110 ? 3.596 11.487 -12.144 1.00 68.94 110 GLU A O 1
ATOM 840 N N . GLY A 1 111 ? 5.455 11.467 -10.881 1.00 58.00 111 GLY A N 1
ATOM 841 C CA . GLY A 1 111 ? 5.046 12.475 -9.883 1.00 58.00 111 GLY A CA 1
ATOM 842 C C . GLY A 1 111 ? 4.390 13.792 -10.356 1.00 58.00 111 GLY A C 1
ATOM 843 O O . GLY A 1 111 ? 3.877 14.535 -9.524 1.00 58.00 111 GLY A O 1
ATOM 844 N N . LEU A 1 112 ? 4.372 14.115 -11.657 1.00 51.06 112 LEU A N 1
ATOM 845 C CA . LEU A 1 112 ? 3.677 15.295 -12.217 1.00 51.06 112 LEU A CA 1
ATOM 846 C C . LEU A 1 112 ? 2.490 14.952 -13.134 1.00 51.06 112 LEU A C 1
ATOM 848 O O . LEU A 1 112 ? 1.731 15.847 -13.510 1.00 51.06 112 LEU A O 1
ATOM 852 N N . LEU A 1 113 ? 2.314 13.683 -13.506 1.00 51.44 113 LEU A N 1
ATOM 853 C CA . LEU A 1 113 ? 1.257 13.232 -14.406 1.00 51.44 113 LEU A CA 1
ATOM 854 C C . LEU A 1 113 ? 0.211 12.432 -13.623 1.00 51.44 113 LEU A C 1
ATOM 856 O O . LEU A 1 113 ? 0.511 11.419 -13.001 1.00 51.44 113 LEU A O 1
ATOM 860 N N . LEU A 1 114 ? -1.055 12.841 -13.738 1.00 56.44 114 LEU A N 1
ATOM 861 C CA . LEU A 1 114 ? -2.215 12.173 -13.118 1.00 56.44 114 LEU A CA 1
ATOM 862 C C . LEU A 1 114 ? -2.462 10.742 -13.642 1.00 56.44 114 LEU A C 1
ATOM 864 O O . LEU A 1 114 ? -3.320 10.022 -13.134 1.00 56.44 114 LEU A O 1
ATOM 868 N N . TYR A 1 115 ? -1.731 10.312 -14.672 1.00 63.06 115 TYR A N 1
ATOM 869 C CA . TYR A 1 115 ? -1.965 9.042 -15.344 1.00 63.06 115 TYR A CA 1
ATOM 870 C C . TYR A 1 115 ? -1.016 7.951 -14.826 1.00 63.06 115 TYR A C 1
ATOM 872 O O . TYR A 1 115 ? 0.194 8.053 -15.041 1.00 63.06 115 TYR A O 1
ATOM 880 N N . PRO A 1 116 ? -1.523 6.848 -14.242 1.00 69.88 116 PRO A N 1
ATOM 881 C CA . PRO A 1 116 ? -0.677 5.770 -13.730 1.00 69.88 116 PRO A CA 1
ATOM 882 C C . PRO A 1 116 ? 0.094 5.075 -14.853 1.00 69.88 116 PRO A C 1
ATOM 884 O O . PRO A 1 116 ? -0.466 4.829 -15.920 1.00 69.88 116 PRO A O 1
ATOM 887 N N . VAL A 1 117 ? 1.369 4.773 -14.616 1.00 74.25 117 VAL A N 1
ATOM 888 C CA . VAL A 1 117 ? 2.208 3.902 -15.457 1.00 74.25 117 VAL A CA 1
ATOM 889 C C . VAL A 1 117 ? 1.719 2.457 -15.340 1.00 74.25 117 VAL A C 1
ATOM 891 O O . VAL A 1 117 ? 1.607 1.756 -16.342 1.00 74.25 117 VAL A O 1
ATOM 894 N N . VAL A 1 118 ? 1.368 2.045 -14.120 1.00 77.25 118 VAL A N 1
ATOM 895 C CA . VAL A 1 118 ? 0.775 0.743 -13.793 1.00 77.25 118 VAL A CA 1
ATOM 896 C C . VAL A 1 118 ? -0.305 0.967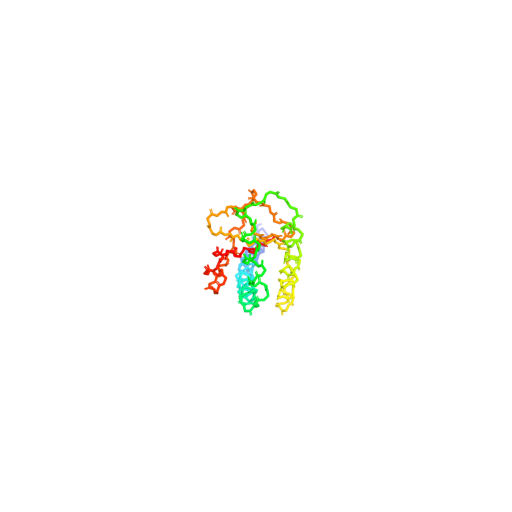 -12.743 1.00 77.25 118 VAL A C 1
ATOM 898 O O . VAL A 1 118 ? -0.116 1.768 -11.830 1.00 77.25 118 VAL A O 1
ATOM 901 N N . SER A 1 119 ? -1.428 0.266 -12.841 1.00 77.19 119 SER A N 1
ATOM 902 C CA . SER A 1 119 ? -2.480 0.310 -11.825 1.00 77.19 119 SER A CA 1
ATOM 903 C C . SER A 1 119 ? -3.042 -1.075 -11.563 1.00 77.19 119 SER A C 1
ATOM 905 O O . SER A 1 119 ? -3.237 -1.849 -12.499 1.00 77.19 119 SER A O 1
ATOM 907 N N . GLY A 1 120 ? -3.318 -1.354 -10.296 1.00 74.75 120 GLY A N 1
ATOM 908 C CA . GLY A 1 120 ? -3.938 -2.589 -9.850 1.00 74.75 120 GLY A CA 1
ATOM 909 C C . GLY A 1 120 ? -5.449 -2.641 -10.052 1.00 74.75 120 GLY A C 1
ATOM 910 O O . GLY A 1 120 ? -6.078 -1.631 -10.396 1.00 74.75 120 GLY A O 1
ATOM 911 N N . PRO A 1 121 ? -6.052 -3.810 -9.783 1.00 70.06 121 PRO A N 1
ATOM 912 C CA . PRO A 1 121 ? -7.500 -3.955 -9.752 1.00 70.06 121 PRO A CA 1
ATOM 913 C C . PRO A 1 121 ? -8.118 -2.987 -8.730 1.00 70.06 121 PRO A C 1
ATOM 915 O O . PRO A 1 121 ? -7.604 -2.802 -7.632 1.00 70.06 121 PRO A O 1
ATOM 918 N N . GLY A 1 122 ? -9.219 -2.335 -9.113 1.00 71.44 122 GLY A N 1
ATOM 919 C CA . GLY A 1 122 ? -9.949 -1.404 -8.245 1.00 71.44 122 GLY A CA 1
ATOM 920 C C . GLY A 1 122 ? -9.439 0.041 -8.233 1.00 71.44 122 GLY A C 1
ATOM 921 O O . GLY A 1 122 ? -10.122 0.900 -7.682 1.00 71.44 122 GLY A O 1
ATOM 922 N N . PHE A 1 123 ? -8.307 0.356 -8.875 1.00 73.88 123 PHE A N 1
ATOM 923 C CA . PHE A 1 123 ? -7.846 1.743 -8.986 1.00 73.88 123 PHE A CA 1
ATOM 924 C C . PHE A 1 123 ? -8.777 2.587 -9.873 1.00 73.88 123 PHE A C 1
ATOM 926 O O . PHE A 1 123 ? -9.048 2.228 -11.022 1.00 73.88 123 PHE A O 1
ATOM 933 N N . ARG A 1 124 ? -9.224 3.742 -9.363 1.00 72.19 124 ARG A N 1
ATOM 934 C CA . ARG A 1 124 ? -10.058 4.705 -10.099 1.00 72.19 124 ARG A CA 1
ATOM 935 C C . ARG A 1 124 ? -9.382 6.080 -10.171 1.00 72.19 124 ARG A C 1
ATOM 937 O O . ARG A 1 124 ? -9.270 6.746 -9.152 1.00 72.19 124 ARG A O 1
ATOM 944 N N . PRO A 1 125 ? -8.962 6.575 -11.345 1.00 67.88 125 PRO A N 1
ATOM 945 C CA . PRO A 1 125 ? -8.244 7.852 -11.430 1.00 67.88 125 PRO A CA 1
ATOM 946 C C . PRO A 1 125 ? -9.067 9.062 -10.945 1.00 67.88 125 PRO A C 1
ATOM 948 O O . PRO A 1 125 ? -8.498 10.034 -10.466 1.00 67.88 125 PRO A O 1
ATOM 951 N N . GLU A 1 126 ? -10.398 8.993 -11.012 1.00 67.25 126 GLU A N 1
ATOM 952 C CA . GLU A 1 126 ? -11.315 10.064 -10.585 1.00 67.25 126 GLU A CA 1
ATOM 953 C C . GLU A 1 126 ? -11.395 10.240 -9.056 1.00 67.25 126 GLU A C 1
ATOM 955 O O . GLU A 1 126 ? -11.795 11.296 -8.576 1.00 67.25 126 GLU A O 1
ATOM 960 N N . GLU A 1 127 ? -10.993 9.229 -8.282 1.00 64.94 127 GLU A N 1
ATOM 961 C CA . GLU A 1 127 ? -11.106 9.204 -6.816 1.00 64.94 127 GLU A CA 1
ATOM 962 C C . GLU A 1 127 ? -9.750 9.480 -6.118 1.00 64.94 127 GLU A C 1
ATOM 964 O O . GLU A 1 127 ? -9.583 9.221 -4.930 1.00 64.94 127 GLU A O 1
ATOM 969 N N . GLU A 1 128 ? -8.769 10.052 -6.830 1.00 59.97 128 GLU A N 1
ATOM 970 C CA . GLU A 1 128 ? -7.381 10.264 -6.374 1.00 59.97 128 GLU A CA 1
ATOM 971 C C . GLU A 1 128 ? -7.212 11.020 -5.040 1.00 59.97 128 GLU A C 1
ATOM 973 O O . GLU A 1 128 ? -6.249 10.791 -4.303 1.00 59.97 128 GLU A O 1
ATOM 978 N N . GLU A 1 129 ? -8.146 11.894 -4.670 1.00 55.75 129 GLU A N 1
ATOM 979 C CA . GLU A 1 129 ? -8.107 12.566 -3.366 1.00 55.75 129 GLU A CA 1
ATOM 980 C C . GLU A 1 129 ? -8.486 11.644 -2.198 1.00 55.75 129 GLU A C 1
ATOM 982 O O . GLU A 1 129 ? -7.907 11.772 -1.117 1.00 55.75 129 GLU A O 1
ATOM 987 N N . ALA A 1 130 ? -9.373 10.665 -2.419 1.00 53.09 130 ALA A N 1
ATOM 988 C CA . ALA A 1 130 ? -9.773 9.663 -1.418 1.00 53.09 130 ALA A CA 1
ATOM 989 C C . ALA A 1 130 ? -8.641 8.677 -1.071 1.00 53.09 130 ALA A C 1
ATOM 991 O O . ALA A 1 130 ? -8.725 7.881 -0.138 1.00 53.09 130 ALA A O 1
ATOM 992 N N . TYR A 1 131 ? -7.562 8.763 -1.829 1.00 52.81 131 TYR A N 1
ATOM 993 C CA . TYR A 1 131 ? -6.513 7.779 -1.955 1.00 52.81 131 TYR A CA 1
ATOM 994 C C . TYR A 1 131 ? -5.202 8.249 -1.280 1.00 52.81 131 TYR A C 1
ATOM 996 O O . TYR A 1 131 ? -4.289 7.474 -1.039 1.00 52.81 131 TYR A O 1
ATOM 1004 N N . ARG A 1 132 ? -5.094 9.493 -0.802 1.00 56.41 132 ARG A N 1
ATOM 1005 C CA . ARG A 1 132 ? -3.842 10.027 -0.209 1.00 56.41 132 ARG A CA 1
ATOM 1006 C C . ARG A 1 132 ? -3.375 9.397 1.120 1.00 56.41 132 ARG A C 1
ATOM 1008 O O . ARG A 1 132 ? -2.356 9.828 1.658 1.00 56.41 132 ARG A O 1
ATOM 1015 N N . THR A 1 133 ? -4.089 8.423 1.679 1.00 58.38 133 THR A N 1
ATOM 1016 C CA . THR A 1 133 ? -3.846 7.927 3.046 1.00 58.38 133 THR A CA 1
ATOM 1017 C C . THR A 1 133 ? -2.511 7.183 3.203 1.00 58.38 133 THR A C 1
ATOM 1019 O O . THR A 1 133 ? -1.846 7.368 4.225 1.00 58.38 133 THR A O 1
ATOM 1022 N N . TYR A 1 134 ? -2.068 6.416 2.195 1.00 62.31 134 TYR A N 1
ATOM 1023 C CA . TYR A 1 134 ? -0.775 5.709 2.219 1.00 62.31 134 TYR A CA 1
ATOM 1024 C C . TYR A 1 134 ? -0.025 5.869 0.888 1.00 62.31 134 TYR A C 1
ATOM 1026 O O . TYR A 1 134 ? -0.005 5.001 0.018 1.00 62.31 134 TYR A O 1
ATOM 1034 N N . VAL A 1 135 ? 0.600 7.034 0.727 1.00 64.75 135 VAL A N 1
ATOM 1035 C CA . VAL A 1 135 ? 1.506 7.319 -0.392 1.00 64.75 135 VAL A CA 1
ATOM 1036 C C . VAL A 1 135 ? 2.936 7.078 0.063 1.00 64.75 135 VAL A C 1
ATOM 1038 O O . VAL A 1 135 ? 3.366 7.689 1.046 1.00 64.75 135 VAL A O 1
ATOM 1041 N N . GLN A 1 136 ? 3.683 6.233 -0.649 1.00 68.19 136 GLN A N 1
ATOM 1042 C CA . GLN A 1 136 ? 5.104 6.049 -0.383 1.00 68.19 136 GLN A CA 1
ATOM 1043 C C . GLN A 1 136 ? 5.921 6.284 -1.650 1.00 68.19 136 GLN A C 1
ATOM 1045 O O . GLN A 1 136 ? 5.719 5.668 -2.692 1.00 68.19 136 GLN A O 1
ATOM 1050 N N . LEU A 1 137 ? 6.852 7.230 -1.544 1.00 64.31 137 LEU A N 1
ATOM 1051 C CA . LEU A 1 137 ? 7.768 7.564 -2.625 1.00 64.31 137 LEU A CA 1
ATOM 1052 C C . LEU A 1 137 ? 8.760 6.413 -2.800 1.00 64.31 137 LEU A C 1
ATOM 1054 O O . LEU A 1 137 ? 9.396 6.017 -1.819 1.00 64.31 137 LEU A O 1
ATOM 1058 N N . LEU A 1 138 ? 8.946 5.948 -4.036 1.00 67.88 138 LEU A N 1
ATOM 1059 C CA . LEU A 1 138 ? 10.136 5.177 -4.383 1.00 67.88 138 LEU A CA 1
ATOM 1060 C C . LEU A 1 138 ? 11.327 6.145 -4.268 1.00 67.88 138 LEU A C 1
ATOM 1062 O O . LEU A 1 138 ? 11.277 7.257 -4.793 1.00 67.88 138 LEU A O 1
ATOM 1066 N N . GLN A 1 139 ? 12.362 5.800 -3.504 1.00 62.81 139 GLN A N 1
ATOM 1067 C CA . GLN A 1 139 ? 13.547 6.627 -3.246 1.00 62.81 139 GLN A CA 1
ATOM 1068 C C . GLN A 1 139 ? 14.822 6.127 -3.949 1.00 62.81 139 GLN A C 1
ATOM 1070 O O . GLN A 1 139 ? 15.818 6.854 -3.973 1.00 62.81 139 GLN A O 1
ATOM 1075 N N . GLY A 1 140 ? 14.789 4.935 -4.546 1.00 65.56 140 GLY A N 1
ATOM 1076 C CA . GLY A 1 140 ? 15.917 4.244 -5.169 1.00 65.56 140 GLY A CA 1
ATOM 1077 C C . GLY A 1 140 ? 16.180 4.600 -6.638 1.00 65.56 140 GLY A C 1
ATOM 1078 O O . GLY A 1 140 ? 15.856 5.686 -7.124 1.00 65.56 140 GLY A O 1
ATOM 1079 N N . GLN A 1 141 ? 16.804 3.673 -7.371 1.00 62.44 141 GLN A N 1
ATOM 1080 C CA . GLN A 1 141 ? 17.196 3.855 -8.778 1.00 62.44 141 GLN A CA 1
ATOM 1081 C C . GLN A 1 141 ? 15.982 4.134 -9.684 1.00 62.44 141 GLN A C 1
ATOM 1083 O O . GLN A 1 141 ? 16.039 5.006 -10.546 1.00 62.44 141 GLN A O 1
ATOM 1088 N N . LEU A 1 142 ? 14.841 3.513 -9.378 1.00 61.34 142 LEU A N 1
ATOM 1089 C CA . LEU A 1 142 ? 13.555 3.790 -10.017 1.00 61.34 142 LEU A CA 1
ATOM 1090 C C . LEU A 1 142 ? 13.098 5.244 -9.860 1.00 61.34 142 LEU A C 1
ATOM 1092 O O . LEU A 1 142 ? 12.517 5.799 -10.781 1.00 61.34 142 LEU A O 1
ATOM 1096 N N . ARG A 1 143 ? 13.400 5.929 -8.753 1.00 62.31 143 ARG A N 1
ATOM 1097 C CA . ARG A 1 143 ? 13.087 7.362 -8.636 1.00 62.31 143 ARG A CA 1
ATOM 1098 C C . ARG A 1 143 ? 13.874 8.196 -9.641 1.00 62.31 143 ARG A C 1
ATOM 1100 O O . ARG A 1 143 ? 13.329 9.132 -10.217 1.00 62.31 143 ARG A O 1
ATOM 1107 N N . LYS A 1 144 ? 15.153 7.865 -9.837 1.00 60.84 144 LYS A N 1
ATOM 1108 C CA . LYS A 1 144 ? 16.023 8.565 -10.793 1.00 60.84 144 LYS A CA 1
ATOM 1109 C C . LYS A 1 144 ? 15.588 8.313 -12.230 1.00 60.84 144 LYS A C 1
ATOM 1111 O O . LYS A 1 144 ? 15.658 9.230 -13.041 1.00 60.84 144 LYS A O 1
ATOM 1116 N N . ASP A 1 145 ? 15.135 7.095 -12.503 1.00 59.75 145 ASP A N 1
ATOM 1117 C CA . ASP A 1 145 ? 14.824 6.658 -13.858 1.00 59.75 145 ASP A CA 1
ATOM 1118 C C . ASP A 1 145 ? 13.369 6.960 -14.247 1.00 59.75 145 ASP A C 1
ATOM 1120 O O . ASP A 1 145 ? 13.118 7.287 -15.402 1.00 59.75 145 ASP A O 1
ATOM 1124 N N . CYS A 1 146 ? 12.427 6.914 -13.297 1.00 58.66 146 CYS A N 1
ATOM 1125 C CA . CYS A 1 146 ? 10.995 7.012 -13.584 1.00 58.66 146 CYS A CA 1
ATOM 1126 C C . CYS A 1 146 ? 10.175 7.960 -12.700 1.00 58.66 146 CYS A C 1
ATOM 1128 O O . CYS A 1 146 ? 8.984 8.129 -12.956 1.00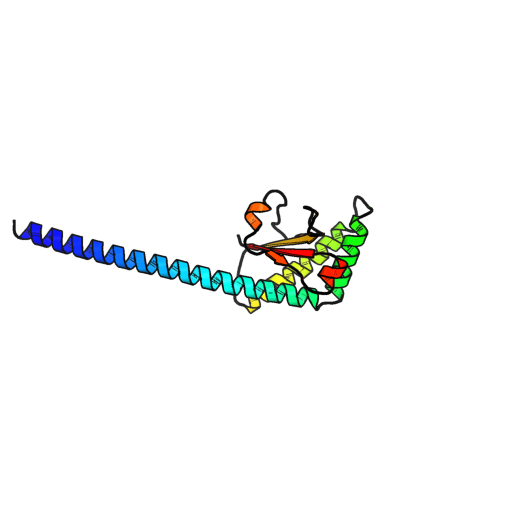 58.66 146 CYS A O 1
ATOM 1130 N N . ASN A 1 147 ? 10.782 8.604 -11.691 1.00 59.16 147 ASN A N 1
ATOM 1131 C CA . ASN A 1 147 ? 10.106 9.516 -10.754 1.00 59.16 147 ASN A CA 1
ATOM 1132 C C . ASN A 1 147 ? 8.753 8.950 -10.272 1.00 59.16 147 ASN A C 1
ATOM 1134 O O . ASN A 1 147 ? 7.724 9.631 -10.273 1.00 59.16 147 ASN A O 1
ATOM 1138 N N . CYS A 1 148 ? 8.780 7.649 -9.970 1.00 59.09 148 CYS A N 1
ATOM 1139 C CA . CYS A 1 148 ? 7.605 6.837 -9.740 1.00 59.09 148 CYS A CA 1
ATOM 1140 C C . CYS A 1 148 ? 7.145 6.926 -8.280 1.00 59.09 148 CYS A C 1
ATOM 1142 O O . CYS A 1 148 ? 7.876 6.549 -7.365 1.00 59.09 148 CYS A O 1
ATOM 1144 N N . ASP A 1 149 ? 5.907 7.341 -8.072 1.00 57.28 149 ASP A N 1
ATOM 1145 C CA . ASP A 1 149 ? 5.235 7.321 -6.785 1.00 57.28 149 ASP A CA 1
ATOM 1146 C C . ASP A 1 149 ? 4.350 6.075 -6.730 1.00 57.28 149 ASP A C 1
ATOM 1148 O O . ASP A 1 149 ? 3.489 5.870 -7.596 1.00 57.28 149 ASP A O 1
ATOM 1152 N N . LEU A 1 150 ? 4.597 5.213 -5.739 1.00 57.81 150 LEU A N 1
ATOM 1153 C CA . LEU A 1 150 ? 3.800 4.017 -5.504 1.00 57.81 150 LEU A CA 1
ATOM 1154 C C . LEU A 1 150 ? 2.729 4.352 -4.466 1.00 57.81 150 LEU A C 1
ATOM 1156 O O . LEU A 1 150 ? 3.001 4.738 -3.327 1.00 57.81 150 LEU A O 1
ATOM 1160 N N . PHE A 1 151 ? 1.481 4.241 -4.889 1.00 57.38 151 PHE A N 1
ATOM 1161 C CA . PHE A 1 151 ? 0.328 4.536 -4.064 1.00 57.38 151 PHE A CA 1
ATOM 1162 C C . PHE A 1 151 ? -0.370 3.236 -3.698 1.00 57.38 151 PHE A C 1
ATOM 1164 O O . PHE A 1 151 ? -0.720 2.465 -4.590 1.00 57.38 151 PHE A O 1
ATOM 1171 N N . PHE A 1 152 ? -0.587 3.017 -2.404 1.00 51.34 152 PHE A N 1
ATOM 1172 C CA . PHE A 1 152 ? -1.327 1.878 -1.874 1.00 51.34 152 PHE A CA 1
ATOM 1173 C C . PHE A 1 152 ? -2.559 2.395 -1.132 1.00 51.34 152 PHE A C 1
ATOM 1175 O O . PHE A 1 152 ? -2.472 3.263 -0.264 1.00 51.34 152 PHE A O 1
ATOM 1182 N N . TYR A 1 153 ? -3.730 1.898 -1.506 1.00 58.91 153 TYR A N 1
ATOM 1183 C CA . TYR A 1 153 ? -5.019 2.352 -0.999 1.00 58.91 153 TYR A CA 1
ATOM 1184 C C . TYR A 1 153 ? -5.694 1.225 -0.255 1.00 58.91 153 TYR A C 1
ATOM 1186 O O . TYR A 1 153 ? -5.664 0.097 -0.716 1.00 58.91 153 TYR A O 1
ATOM 1194 N N . LEU A 1 154 ? -6.325 1.551 0.863 1.00 51.12 154 LEU A N 1
ATOM 1195 C CA . LEU A 1 154 ? -7.055 0.624 1.715 1.00 51.12 154 LEU A CA 1
ATOM 1196 C C . LEU A 1 154 ? -8.544 0.973 1.627 1.00 51.12 154 LEU A C 1
ATOM 1198 O O . LEU A 1 154 ? -8.898 2.124 1.895 1.00 51.12 154 LEU A O 1
ATOM 1202 N N . GLN A 1 155 ? -9.381 0.009 1.226 1.00 50.00 155 GLN A N 1
ATOM 1203 C CA . GLN A 1 155 ? -10.848 0.090 1.314 1.00 50.00 155 GLN A CA 1
ATOM 1204 C C . GLN A 1 155 ? -11.371 -0.805 2.434 1.00 50.00 155 GLN A C 1
ATOM 1206 O O . GLN A 1 155 ? -10.965 -1.989 2.489 1.00 50.00 155 GLN A O 1
#

Foldseek 3Di:
DVVVVVVVVVVVVVVVVVVVVVVVVVVVVVVVVVVVLVLVLVLVVVLLVVCQPDPVNLVLLLVLQVVVVDDDDDDSVVSLVVSQVVSVVSSVVSCVVSVHDFDKWKFKPQVPDLDGSHIHPPDDSVCVVVQPSHKDFNPHPSCVRRVIIITMGTD